Protein AF-A0A8T1H4W4-F1 (afdb_monomer)

Secondary structure (DSSP, 8-state):
-PPP-------------------------GGGPPPEEEEEE-SSTT--BTTBSEEEEEEEEEE-TTSS-EEEEEEE----TT---

pLDDT: mean 77.41, std 20.44, range [39.06, 98.0]

Solvent-accessible surface area (backbone atoms only — not comparable to full-atom values): 5959 Å² total; per-residue (Å²): 136,85,86,83,82,86,81,84,84,81,86,82,83,84,81,75,83,77,85,72,78,76,74,73,71,83,76,78,52,57,73,78,47,75,61,46,79,46,80,46,72,53,95,45,91,86,48,56,61,75,87,34,45,60,53,55,35,44,31,35,54,43,57,43,98,82,67,84,46,73,48,66,59,66,52,67,80,76,73,74,86,77,74,77,128

Mean predicted aligned error: 15.17 Å

Organism: NCBI:txid29920

Sequence (85 aa):
MRGVFISAITLFVLAQPTDATSSSPIQTSLNDAPSVKLHVTFKRKSMRLHGQTEFDIYATPIVSANGASVLYNSYATFHDDDAEL

Foldseek 3Di:
DDDDDDDDDDDDDDDDDPPPPPPPDPCPDLQPPAWDKDWAAAPDCPDDDLNDRIWIKTWRWDAPPVNPDIDTDIDTDDDNPPPPD

Structure (mmCIF, N/CA/C/O backbone):
data_AF-A0A8T1H4W4-F1
#
_entry.id   AF-A0A8T1H4W4-F1
#
loop_
_atom_site.group_PDB
_atom_site.id
_atom_site.type_symbol
_atom_site.label_atom_id
_atom_site.label_alt_id
_atom_site.label_comp_id
_atom_site.label_asym_id
_atom_site.label_entity_id
_atom_site.label_seq_id
_atom_site.pdbx_PDB_ins_code
_atom_site.Cartn_x
_atom_site.Cartn_y
_atom_site.Cartn_z
_atom_site.occupancy
_atom_site.B_iso_or_equiv
_atom_site.auth_seq_id
_atom_site.auth_comp_id
_atom_site.auth_asym_id
_atom_site.auth_atom_id
_atom_site.pdbx_PDB_model_num
ATOM 1 N N . MET A 1 1 ? 51.694 52.374 -56.009 1.00 39.25 1 MET A N 1
ATOM 2 C CA . MET A 1 1 ? 52.040 50.941 -55.888 1.00 39.25 1 MET A CA 1
ATOM 3 C C . MET A 1 1 ? 51.297 50.413 -54.664 1.00 39.25 1 MET A C 1
ATOM 5 O O . MET A 1 1 ? 51.491 50.959 -53.588 1.00 39.25 1 MET A O 1
ATOM 9 N N . ARG A 1 2 ? 50.318 49.517 -54.848 1.00 39.06 2 ARG A N 1
ATOM 10 C CA . ARG A 1 2 ? 49.386 49.046 -53.803 1.00 39.06 2 ARG A CA 1
ATOM 11 C C . ARG A 1 2 ? 50.033 47.879 -53.048 1.00 39.06 2 ARG A C 1
ATOM 13 O O . ARG A 1 2 ? 50.418 46.909 -53.691 1.00 39.06 2 ARG A O 1
ATOM 20 N N . GLY A 1 3 ? 50.175 47.988 -51.728 1.00 42.38 3 GLY A N 1
ATOM 21 C CA . GLY A 1 3 ? 50.669 46.900 -50.881 1.00 42.38 3 GLY A CA 1
ATOM 22 C C . GLY A 1 3 ? 49.590 45.836 -50.682 1.00 42.38 3 GLY A C 1
ATOM 23 O O . GLY A 1 3 ? 48.452 46.168 -50.358 1.00 42.38 3 GLY A O 1
ATOM 24 N N . VAL A 1 4 ? 49.941 44.570 -50.901 1.00 47.28 4 VAL A N 1
ATOM 25 C CA . VAL A 1 4 ? 49.092 43.411 -50.603 1.00 47.28 4 VAL A CA 1
ATOM 26 C C . VAL A 1 4 ? 49.562 42.844 -49.267 1.00 47.28 4 VAL A C 1
ATOM 28 O O . VAL A 1 4 ? 50.710 42.425 -49.152 1.00 47.28 4 VAL A O 1
ATOM 31 N N . PHE A 1 5 ? 48.690 42.840 -48.261 1.00 45.25 5 PHE A N 1
ATOM 32 C CA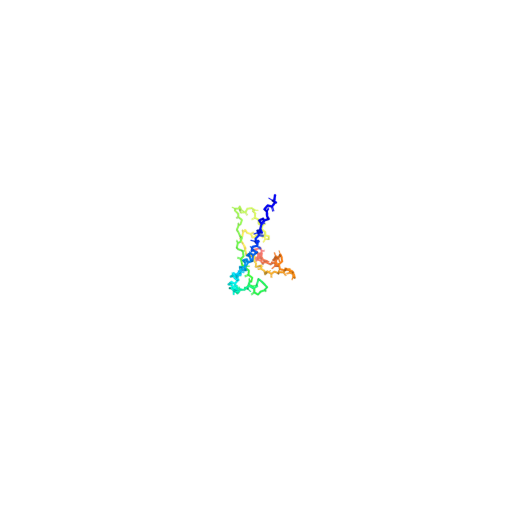 . PHE A 1 5 ? 48.930 42.147 -46.996 1.00 45.25 5 PHE A CA 1
ATOM 33 C C . PHE A 1 5 ? 48.203 40.804 -47.050 1.00 45.25 5 PHE A C 1
ATOM 35 O O . PHE A 1 5 ? 46.976 40.756 -47.096 1.00 45.25 5 PHE A O 1
ATOM 42 N N . ILE A 1 6 ? 48.963 39.712 -47.093 1.00 51.50 6 ILE A N 1
ATOM 43 C CA . ILE A 1 6 ? 48.420 38.353 -47.052 1.00 51.50 6 ILE A CA 1
ATOM 44 C C . ILE A 1 6 ? 48.215 38.006 -45.576 1.00 51.50 6 ILE A C 1
ATOM 46 O O . ILE A 1 6 ? 49.180 37.802 -44.845 1.00 51.50 6 ILE A O 1
ATOM 50 N N . SER A 1 7 ? 46.959 37.979 -45.134 1.00 46.56 7 SER A N 1
ATOM 51 C CA . SER A 1 7 ? 46.591 37.486 -43.806 1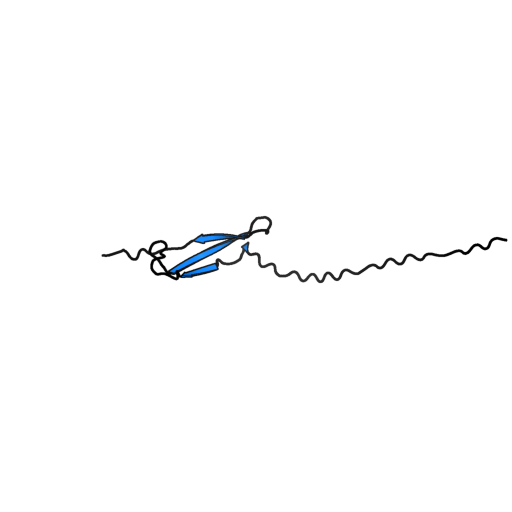.00 46.56 7 SER A CA 1
ATOM 52 C C . SER A 1 7 ? 46.273 35.996 -43.906 1.00 46.56 7 SER A C 1
ATOM 54 O O . SER A 1 7 ? 45.339 35.606 -44.606 1.00 46.56 7 SER A O 1
ATOM 56 N N . ALA A 1 8 ? 47.068 35.159 -43.242 1.00 56.50 8 ALA A N 1
ATOM 57 C CA . ALA A 1 8 ? 46.792 33.736 -43.101 1.00 56.50 8 ALA A CA 1
ATOM 58 C C . ALA A 1 8 ? 45.895 33.523 -41.873 1.00 56.50 8 ALA A C 1
ATOM 60 O O . ALA A 1 8 ? 46.311 33.787 -40.747 1.00 56.50 8 ALA A O 1
ATOM 61 N N . ILE A 1 9 ? 44.665 33.053 -42.085 1.00 55.06 9 ILE A N 1
ATOM 62 C CA . ILE A 1 9 ? 43.764 32.640 -41.004 1.00 55.06 9 ILE A CA 1
ATOM 63 C C . ILE A 1 9 ? 44.031 31.161 -40.724 1.00 55.06 9 ILE A C 1
ATOM 65 O O . ILE A 1 9 ? 43.713 30.302 -41.545 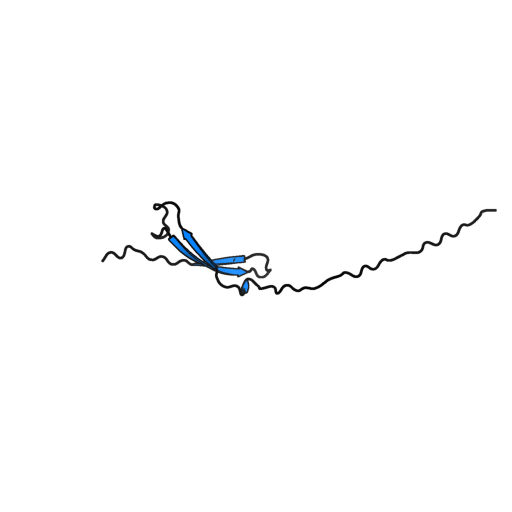1.00 55.06 9 ILE A O 1
ATOM 69 N N . THR A 1 10 ? 44.615 30.850 -39.571 1.00 54.84 10 THR A N 1
ATOM 70 C CA . THR A 1 10 ? 44.708 29.480 -39.062 1.00 54.84 10 THR A CA 1
ATOM 71 C C . THR A 1 10 ? 43.408 29.120 -38.341 1.00 54.84 10 THR A C 1
ATOM 73 O O . THR A 1 10 ? 43.056 29.729 -37.333 1.00 54.84 10 THR A O 1
ATOM 76 N N . LEU A 1 11 ? 42.671 28.126 -38.850 1.00 51.47 11 LEU A N 1
ATOM 77 C CA . LEU A 1 11 ? 41.565 27.520 -38.105 1.00 51.47 11 LEU A CA 1
ATOM 78 C C . LEU A 1 11 ? 42.131 26.590 -37.029 1.00 51.47 11 LEU A C 1
ATOM 80 O O . LEU A 1 11 ? 42.822 25.622 -37.341 1.00 51.47 11 LEU A O 1
ATOM 84 N N . PHE A 1 12 ? 41.791 26.858 -35.771 1.00 49.47 12 PHE A N 1
ATOM 85 C CA . PHE A 1 12 ? 42.054 25.960 -34.652 1.00 49.47 12 PHE A CA 1
ATOM 86 C C . PHE A 1 12 ? 40.753 25.225 -34.309 1.00 49.47 12 PHE A C 1
ATOM 88 O O . PHE A 1 12 ? 39.811 25.829 -33.798 1.00 49.47 12 PHE A O 1
ATOM 95 N N . VAL A 1 13 ? 40.671 23.931 -34.626 1.00 58.06 13 VAL A N 1
ATOM 96 C CA . VAL A 1 13 ? 39.562 23.070 -34.185 1.00 58.06 13 VAL A CA 1
ATOM 97 C C . VAL A 1 13 ? 39.951 22.472 -32.839 1.00 58.06 13 VAL A C 1
ATOM 99 O O . VAL A 1 13 ? 40.868 21.659 -32.758 1.00 58.06 13 VAL A O 1
ATOM 102 N N . LEU A 1 14 ? 39.262 22.886 -31.776 1.00 52.22 14 LEU A N 1
ATOM 103 C CA . LEU A 1 14 ? 39.440 22.321 -30.442 1.00 52.22 14 LEU A CA 1
ATOM 104 C C . LEU A 1 14 ? 38.526 21.094 -30.303 1.00 52.22 14 LEU A C 1
ATOM 106 O O . LEU A 1 14 ? 37.327 21.228 -30.061 1.00 52.22 14 LEU A O 1
ATOM 110 N N . ALA A 1 15 ? 39.078 19.896 -30.500 1.00 59.44 15 ALA A N 1
ATOM 111 C CA . ALA A 1 15 ? 38.379 18.658 -30.174 1.00 59.44 15 ALA A CA 1
ATOM 112 C C . ALA A 1 15 ? 38.379 18.483 -28.649 1.00 59.44 15 ALA A C 1
ATOM 114 O O . ALA A 1 15 ? 39.432 18.296 -28.042 1.00 59.44 15 ALA A O 1
ATOM 115 N N . GLN A 1 16 ? 37.204 18.581 -28.030 1.00 61.38 16 GLN A N 1
ATOM 116 C CA . GLN A 1 16 ? 37.030 18.265 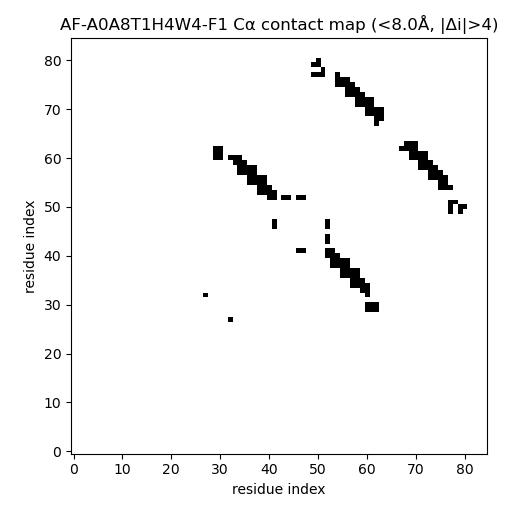-26.615 1.00 61.38 16 GLN A CA 1
ATOM 117 C C . GLN A 1 16 ? 36.917 16.737 -26.487 1.00 61.38 16 GLN A C 1
ATOM 119 O O . GLN A 1 16 ? 35.993 16.171 -27.077 1.00 61.38 16 GLN A O 1
ATOM 124 N N . PRO A 1 17 ? 37.809 16.039 -25.759 1.00 59.41 17 PRO A N 1
ATOM 125 C CA . PRO A 1 17 ? 37.503 14.690 -25.314 1.00 59.41 17 PRO A CA 1
ATOM 126 C C . PRO A 1 17 ? 36.351 14.800 -24.313 1.00 59.41 17 PRO A C 1
ATOM 128 O O . PRO A 1 17 ? 36.484 15.394 -23.246 1.00 59.41 17 PRO A O 1
ATOM 131 N N . THR A 1 18 ? 35.181 14.295 -24.691 1.00 55.28 18 THR A N 1
ATOM 132 C CA . THR A 1 18 ? 34.066 14.132 -23.763 1.00 55.28 18 THR A CA 1
ATOM 133 C C . THR A 1 18 ? 34.471 13.087 -22.733 1.00 55.28 18 THR A C 1
ATOM 135 O O . THR A 1 18 ? 34.495 11.895 -23.047 1.00 55.28 18 THR A O 1
ATOM 138 N N . ASP A 1 19 ? 34.782 13.525 -21.515 1.00 52.72 19 ASP A N 1
ATOM 139 C CA . ASP A 1 19 ? 34.864 12.652 -20.347 1.00 52.72 19 ASP A CA 1
ATOM 140 C C . ASP A 1 19 ? 33.465 12.095 -20.051 1.00 52.72 19 ASP A C 1
ATOM 142 O O . ASP A 1 19 ? 32.718 12.600 -19.215 1.00 52.72 19 ASP A O 1
ATOM 146 N N . ALA A 1 20 ? 33.079 11.041 -20.766 1.00 55.44 20 ALA A N 1
ATOM 147 C CA . ALA A 1 20 ? 31.956 10.203 -20.387 1.00 55.44 20 ALA A CA 1
ATOM 148 C C . ALA A 1 20 ? 32.490 9.070 -19.507 1.00 55.44 20 ALA A C 1
ATOM 150 O O . ALA A 1 20 ? 32.618 7.922 -19.941 1.00 55.44 20 ALA A O 1
ATOM 151 N N . THR A 1 21 ? 32.803 9.400 -18.251 1.00 47.81 21 THR A N 1
ATOM 152 C CA . THR A 1 21 ? 32.881 8.402 -17.180 1.00 47.81 21 THR A CA 1
ATOM 153 C C . THR A 1 21 ? 31.526 7.710 -17.124 1.00 47.81 21 THR A C 1
ATOM 155 O O . THR A 1 21 ? 30.566 8.211 -16.545 1.00 47.81 21 THR A O 1
ATOM 158 N N . SER A 1 22 ? 31.440 6.564 -17.790 1.00 55.88 22 SER A N 1
ATOM 159 C CA . SER A 1 22 ? 30.270 5.700 -17.783 1.00 55.88 22 SER A CA 1
ATOM 160 C C . SER A 1 22 ? 30.281 4.907 -16.481 1.00 55.88 22 SER A C 1
ATOM 162 O O . SER A 1 22 ? 30.517 3.701 -16.477 1.00 55.88 22 SER A O 1
ATOM 164 N N . SER A 1 23 ? 30.056 5.573 -15.348 1.00 53.41 23 SER A N 1
ATOM 165 C CA . SER A 1 23 ? 29.526 4.869 -14.189 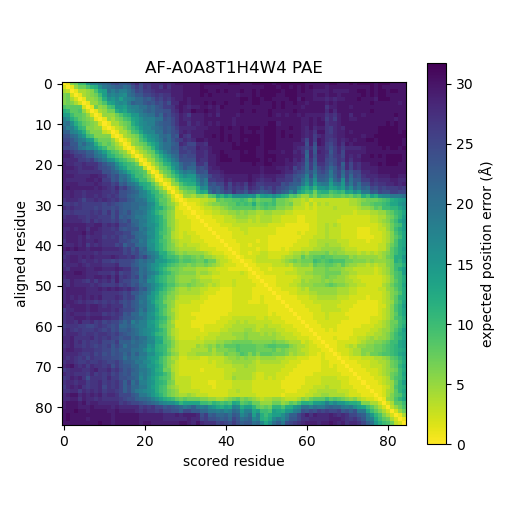1.00 53.41 23 SER A CA 1
ATOM 166 C C . SER A 1 23 ? 28.101 4.483 -14.564 1.00 53.41 23 SER A C 1
ATOM 168 O O . SER A 1 23 ? 27.191 5.295 -14.472 1.00 53.41 23 SER A O 1
ATOM 170 N N . SER A 1 24 ? 27.898 3.261 -15.064 1.00 54.84 24 SER A N 1
ATOM 171 C CA . SER A 1 24 ? 26.550 2.697 -15.086 1.00 54.84 24 SER A CA 1
ATOM 172 C C . SER A 1 24 ? 26.129 2.567 -13.624 1.00 54.84 24 SER A C 1
ATOM 174 O O . SER A 1 24 ? 26.700 1.720 -12.928 1.00 54.84 24 SER A O 1
ATOM 176 N N . PRO A 1 25 ? 25.195 3.388 -13.102 1.00 56.06 25 PRO A N 1
ATOM 177 C CA . PRO A 1 25 ? 24.548 3.003 -11.867 1.00 56.06 25 PRO A CA 1
ATOM 178 C C . PRO A 1 25 ? 23.922 1.639 -12.147 1.00 56.06 25 PRO A C 1
ATOM 180 O O . PRO A 1 25 ? 23.310 1.444 -13.199 1.00 56.06 25 PRO A O 1
ATOM 183 N N . ILE A 1 26 ? 24.105 0.684 -11.238 1.00 51.00 26 ILE A N 1
ATOM 184 C CA . ILE A 1 26 ? 23.251 -0.499 -11.198 1.00 51.00 26 ILE A CA 1
ATOM 185 C C . ILE A 1 26 ? 21.829 0.063 -11.133 1.00 51.00 26 ILE A C 1
ATOM 187 O O . ILE A 1 26 ? 21.413 0.584 -10.101 1.00 51.00 26 ILE A O 1
ATOM 191 N N . GLN A 1 27 ? 21.129 0.084 -12.268 1.00 55.34 27 GLN A N 1
ATOM 192 C CA . GLN A 1 27 ? 19.725 0.447 -12.318 1.00 55.34 27 GLN A CA 1
ATOM 193 C C . GLN A 1 27 ? 18.996 -0.728 -11.684 1.00 55.34 27 GLN A C 1
ATOM 195 O O . GLN A 1 27 ? 18.616 -1.677 -12.364 1.00 55.34 27 GLN A O 1
ATOM 200 N N . THR A 1 28 ? 18.864 -0.706 -10.360 1.00 60.78 28 THR A N 1
ATOM 201 C CA . THR A 1 28 ? 17.938 -1.584 -9.657 1.00 60.78 28 THR A CA 1
ATOM 202 C C . THR A 1 28 ? 16.553 -1.206 -10.154 1.00 60.78 28 THR A C 1
ATOM 204 O O . THR A 1 28 ? 15.990 -0.177 -9.778 1.00 60.78 28 THR A O 1
ATOM 207 N N . SER A 1 29 ? 16.059 -1.982 -11.111 1.00 76.75 29 SER A N 1
ATOM 208 C CA . SER A 1 29 ? 14.758 -1.762 -11.713 1.00 76.75 29 SER A CA 1
ATOM 209 C C . SER A 1 29 ? 13.692 -1.923 -10.640 1.00 76.75 29 SER A C 1
ATOM 211 O O . SER A 1 29 ? 13.679 -2.919 -9.919 1.00 76.75 29 SER A O 1
ATOM 213 N N . LEU A 1 30 ? 12.764 -0.969 -10.551 1.00 85.44 30 LEU A N 1
ATOM 214 C CA . LEU A 1 30 ? 11.607 -1.112 -9.666 1.00 85.44 30 LEU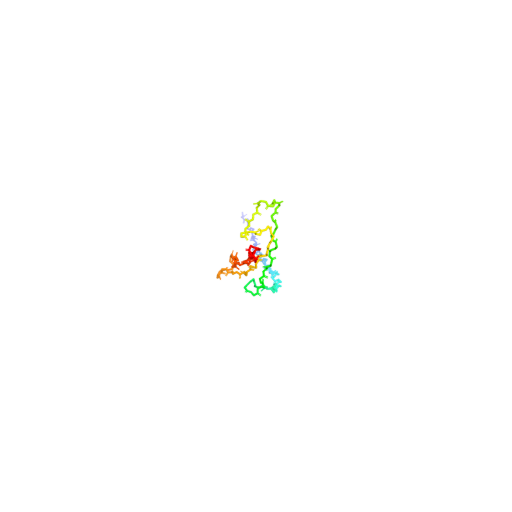 A CA 1
ATOM 215 C C . LEU A 1 30 ? 10.706 -2.290 -10.068 1.00 85.44 30 LEU A C 1
ATOM 217 O O . LEU A 1 30 ? 9.872 -2.689 -9.265 1.00 85.44 30 LEU A O 1
ATOM 221 N N . ASN A 1 31 ? 10.890 -2.866 -11.264 1.00 85.25 31 ASN A N 1
ATOM 222 C CA . ASN A 1 31 ? 10.206 -4.097 -11.666 1.00 85.25 31 ASN A CA 1
ATOM 223 C C . ASN A 1 31 ? 10.536 -5.284 -10.753 1.00 85.25 31 ASN A C 1
ATOM 225 O O . ASN A 1 31 ? 9.675 -6.129 -10.540 1.00 85.25 31 ASN A O 1
ATOM 229 N N . ASP A 1 32 ? 11.749 -5.322 -10.198 1.00 88.25 32 ASP A N 1
ATOM 230 C CA . ASP A 1 32 ? 12.212 -6.411 -9.332 1.00 88.25 32 ASP A CA 1
ATOM 231 C C . ASP A 1 32 ? 12.200 -6.010 -7.847 1.00 88.25 32 ASP A C 1
ATOM 233 O O . ASP A 1 32 ? 12.698 -6.737 -6.984 1.00 88.25 32 ASP A O 1
ATOM 237 N N . ALA A 1 33 ? 11.661 -4.828 -7.529 1.00 91.25 33 ALA A N 1
ATOM 238 C CA . ALA A 1 33 ? 11.599 -4.344 -6.161 1.00 91.25 33 ALA A CA 1
ATOM 239 C C . ALA A 1 33 ? 10.517 -5.094 -5.361 1.00 91.25 33 ALA A C 1
ATOM 241 O O . ALA A 1 33 ? 9.431 -5.371 -5.879 1.00 91.25 33 ALA A O 1
ATOM 242 N N . PRO A 1 34 ? 10.776 -5.397 -4.077 1.00 94.12 34 PRO A N 1
ATOM 243 C CA . PRO A 1 34 ? 9.776 -6.016 -3.221 1.00 94.12 34 PRO A CA 1
ATOM 244 C C . PRO A 1 34 ? 8.605 -5.062 -2.965 1.00 94.12 34 PRO A C 1
ATOM 246 O O . PRO A 1 34 ? 8.739 -3.837 -3.038 1.00 94.12 34 PRO A O 1
ATOM 249 N N . SER A 1 35 ? 7.457 -5.629 -2.596 1.00 95.62 35 SER A N 1
ATOM 250 C CA . SER A 1 35 ? 6.307 -4.846 -2.151 1.00 95.62 35 SER A CA 1
ATOM 251 C C . SER A 1 35 ? 6.656 -4.000 -0.925 1.00 95.62 35 SER A C 1
ATOM 253 O O . SER A 1 35 ? 7.371 -4.444 -0.023 1.00 95.62 35 SER A O 1
ATOM 255 N N . VAL A 1 36 ? 6.090 -2.798 -0.854 1.00 95.94 36 VAL A N 1
ATOM 256 C CA . VAL A 1 36 ? 6.191 -1.938 0.328 1.00 95.94 36 VAL A CA 1
ATOM 257 C C . VAL A 1 36 ? 5.019 -2.185 1.272 1.00 95.94 36 VAL A C 1
ATOM 259 O O . VAL A 1 36 ? 3.912 -2.504 0.835 1.00 95.94 36 VAL A O 1
ATOM 262 N N . LYS A 1 37 ? 5.268 -2.015 2.572 1.00 97.50 37 LYS A N 1
ATOM 263 C CA . LYS A 1 37 ? 4.250 -2.067 3.621 1.00 97.50 37 LYS A CA 1
ATOM 264 C C . LYS A 1 37 ? 3.968 -0.652 4.118 1.00 97.50 37 LYS A C 1
ATOM 266 O O . LYS A 1 37 ? 4.862 0.009 4.643 1.00 97.50 37 LYS A O 1
ATOM 271 N N . LEU A 1 38 ? 2.732 -0.201 3.957 1.00 97.50 38 LEU A N 1
ATOM 272 C CA . LEU A 1 38 ? 2.252 1.087 4.441 1.00 97.50 38 LEU A CA 1
ATOM 273 C C . LEU A 1 38 ? 1.389 0.843 5.673 1.00 97.50 38 LEU A C 1
ATOM 275 O O . LEU A 1 38 ? 0.306 0.272 5.567 1.00 97.50 38 LEU A O 1
ATOM 279 N N . HIS A 1 39 ? 1.872 1.284 6.827 1.00 97.88 39 HIS A N 1
ATOM 280 C CA . HIS A 1 39 ? 1.103 1.248 8.060 1.00 97.88 39 HIS A CA 1
ATOM 281 C C . HIS A 1 39 ? 0.230 2.501 8.158 1.00 97.88 39 HIS A C 1
ATOM 283 O O . HIS A 1 39 ? 0.741 3.625 8.111 1.00 97.88 39 HIS A O 1
ATOM 289 N N . VAL A 1 40 ? -1.083 2.318 8.253 1.00 96.81 40 VAL A N 1
ATOM 290 C CA . VAL A 1 40 ? -2.065 3.403 8.264 1.00 96.81 40 VAL A CA 1
ATOM 291 C C . VAL A 1 40 ? -2.710 3.476 9.634 1.00 96.81 40 VAL A C 1
ATOM 293 O O . VAL A 1 40 ? -3.231 2.484 10.127 1.00 96.81 40 VAL A O 1
ATOM 296 N N . THR A 1 41 ? -2.750 4.678 10.207 1.00 97.06 41 THR A N 1
ATOM 297 C CA . THR A 1 41 ? -3.462 4.955 11.458 1.00 97.06 41 THR A CA 1
ATOM 298 C C . THR A 1 41 ? -4.325 6.197 11.285 1.00 97.06 41 THR A C 1
ATOM 300 O O . THR A 1 41 ? -3.835 7.277 10.935 1.00 97.06 41 THR A O 1
ATOM 303 N N . PHE A 1 42 ? -5.622 6.082 11.553 1.00 96.06 42 PHE A N 1
ATOM 304 C CA . PHE A 1 42 ? -6.511 7.235 11.555 1.00 96.06 42 PHE A CA 1
ATOM 305 C C . PHE A 1 42 ? -6.437 7.999 12.878 1.00 96.06 42 PHE A C 1
ATOM 307 O O . PHE A 1 42 ? -6.493 7.433 13.964 1.00 96.06 42 PHE A O 1
ATOM 314 N N . LYS A 1 43 ? -6.375 9.335 12.797 1.00 95.50 43 LYS A N 1
ATOM 315 C CA . LYS A 1 43 ? -6.265 10.201 13.986 1.00 95.50 43 LYS A CA 1
ATOM 316 C C . LYS A 1 43 ? -7.493 10.172 14.900 1.00 95.50 43 LYS A C 1
ATOM 318 O O . LYS A 1 43 ? -7.379 10.485 16.080 1.00 95.50 43 LYS A O 1
ATOM 323 N N . ARG A 1 44 ? -8.682 9.901 14.359 1.00 94.81 44 ARG A N 1
ATOM 324 C CA . ARG A 1 44 ? -9.949 9.936 15.104 1.00 94.81 44 ARG A CA 1
ATOM 325 C C . ARG A 1 44 ? -10.553 8.541 15.124 1.00 94.81 44 ARG A C 1
ATOM 327 O O . ARG A 1 44 ? -10.702 7.949 14.065 1.00 94.81 44 ARG A O 1
ATOM 334 N N . LYS A 1 45 ? -11.004 8.080 16.295 1.00 86.00 45 LYS A N 1
ATOM 335 C CA . LYS A 1 45 ? -11.652 6.763 16.464 1.00 86.00 45 LYS A CA 1
ATOM 336 C C . LYS A 1 45 ? -12.906 6.568 15.601 1.00 86.00 45 LYS A C 1
ATOM 338 O O . LYS A 1 45 ? -13.272 5.442 15.300 1.00 86.00 45 LYS A O 1
ATOM 343 N N . SER A 1 46 ? -13.572 7.658 15.212 1.00 92.44 46 SER A N 1
ATOM 344 C CA . SER A 1 46 ? -14.743 7.610 14.330 1.00 92.44 46 SER A CA 1
ATOM 345 C C . SER A 1 46 ? -14.399 7.371 12.858 1.00 92.44 46 SER A C 1
ATOM 347 O O . SER A 1 46 ? -15.283 7.008 12.089 1.00 92.44 46 SER A O 1
ATOM 349 N N . MET A 1 47 ? -13.146 7.579 12.443 1.00 94.88 47 MET A N 1
ATOM 350 C CA . MET A 1 47 ? -12.694 7.241 11.096 1.00 94.88 47 MET A CA 1
ATOM 351 C C . MET A 1 47 ? -12.333 5.764 11.083 1.00 94.88 47 MET A C 1
ATOM 353 O O . MET A 1 47 ? -11.365 5.370 11.724 1.00 94.88 47 MET A O 1
ATOM 357 N N . ARG A 1 48 ? -13.123 4.958 10.380 1.00 92.38 48 ARG A N 1
ATOM 358 C CA . ARG A 1 48 ? -12.922 3.514 10.269 1.00 92.38 48 ARG A CA 1
ATOM 359 C C . ARG A 1 48 ? -13.004 3.122 8.802 1.00 92.38 48 ARG A C 1
ATOM 361 O O . ARG A 1 48 ? -13.864 3.625 8.082 1.00 92.38 48 ARG A O 1
ATOM 368 N N . LEU A 1 49 ? -12.128 2.223 8.377 1.00 92.75 49 LEU A N 1
ATOM 369 C CA . LEU A 1 49 ? -12.220 1.533 7.096 1.00 92.75 49 LEU A CA 1
ATOM 370 C C . LEU A 1 49 ? -12.441 0.057 7.418 1.00 92.75 49 LEU A C 1
ATOM 372 O O . LEU A 1 49 ? -11.611 -0.526 8.104 1.00 92.75 49 LEU A O 1
ATOM 376 N N . HIS A 1 50 ? -13.579 -0.507 7.001 1.00 92.38 50 HIS A N 1
ATOM 377 C CA . HIS A 1 50 ? -13.977 -1.877 7.372 1.00 92.38 50 HIS A CA 1
ATOM 378 C C . HIS A 1 50 ? -13.847 -2.149 8.881 1.00 92.38 50 HIS A C 1
ATOM 380 O O . HIS A 1 50 ? -13.186 -3.082 9.310 1.00 92.38 50 HIS A O 1
ATOM 386 N N . GLY A 1 51 ? -14.385 -1.249 9.709 1.00 90.62 51 GLY A N 1
ATOM 387 C CA . GLY A 1 51 ? -14.315 -1.391 11.166 1.00 90.62 51 GLY A CA 1
ATOM 388 C C . GLY A 1 51 ? -12.943 -1.091 11.792 1.00 90.62 51 GLY A C 1
ATOM 389 O O . GLY A 1 51 ? -12.875 -0.893 13.003 1.00 90.62 51 GLY A O 1
ATOM 390 N N . GLN A 1 52 ? -11.878 -0.929 11.011 1.00 92.19 52 GLN A N 1
ATOM 391 C CA . GLN A 1 52 ? -10.524 -0.756 11.535 1.00 92.19 52 GLN A CA 1
ATOM 392 C C . GLN A 1 52 ? -10.063 0.708 11.503 1.00 92.19 52 GLN A C 1
ATOM 394 O O . GLN A 1 52 ? -10.325 1.450 10.550 1.00 92.19 52 GLN A O 1
ATOM 399 N N . THR A 1 53 ? -9.377 1.143 12.565 1.00 94.81 53 THR A N 1
ATOM 400 C CA . THR A 1 53 ? -8.717 2.465 12.646 1.00 94.81 53 THR A CA 1
ATOM 401 C C . THR A 1 53 ? -7.230 2.403 12.309 1.00 94.81 53 THR A C 1
ATOM 403 O O . THR A 1 53 ? -6.612 3.440 12.064 1.00 94.81 53 THR A O 1
ATOM 406 N N . GLU A 1 54 ? -6.665 1.200 12.330 1.00 95.19 54 GLU A N 1
ATOM 407 C CA . GLU A 1 54 ? -5.258 0.906 12.097 1.00 95.19 54 GLU A CA 1
ATOM 408 C C . GLU A 1 54 ? -5.158 -0.373 11.268 1.00 95.19 54 GLU A C 1
ATOM 410 O O . GLU A 1 54 ? -5.829 -1.357 11.572 1.00 95.19 54 GLU A O 1
ATOM 415 N N . PHE A 1 55 ? -4.395 -0.340 10.181 1.00 96.19 55 PHE A N 1
ATOM 416 C CA . PHE A 1 55 ? -4.241 -1.477 9.276 1.00 96.19 55 PHE A CA 1
ATOM 417 C C . PHE A 1 55 ? -3.018 -1.290 8.380 1.00 96.19 55 PHE A C 1
ATOM 419 O O . PHE A 1 55 ? -2.467 -0.194 8.253 1.00 96.19 55 PHE A O 1
ATOM 426 N N . ASP A 1 56 ? -2.617 -2.372 7.724 1.00 97.62 56 ASP A N 1
ATOM 427 C CA . ASP A 1 56 ? -1.496 -2.379 6.798 1.00 97.62 56 ASP A CA 1
ATOM 428 C C . ASP A 1 56 ? -1.974 -2.525 5.350 1.00 97.62 56 ASP A C 1
ATOM 430 O O . ASP A 1 56 ? -2.872 -3.313 5.049 1.00 97.62 56 ASP A O 1
ATOM 434 N N . ILE A 1 57 ? -1.337 -1.786 4.443 1.00 97.94 57 ILE A N 1
ATOM 435 C CA . ILE A 1 57 ? -1.488 -1.940 2.994 1.00 97.94 57 ILE A CA 1
ATOM 436 C C . ILE A 1 57 ? -0.179 -2.490 2.437 1.00 97.94 57 ILE A C 1
ATOM 438 O O . ILE A 1 57 ? 0.894 -1.937 2.688 1.00 97.94 57 ILE A O 1
ATOM 442 N N . TYR A 1 58 ? -0.270 -3.546 1.637 1.00 98.00 58 TYR A N 1
ATOM 443 C CA . TYR A 1 58 ? 0.853 -4.102 0.891 1.00 98.00 58 TYR A CA 1
ATOM 444 C C . TYR A 1 58 ? 0.740 -3.678 -0.565 1.00 98.00 58 TYR A C 1
ATOM 446 O O . TYR A 1 58 ? -0.303 -3.883 -1.182 1.00 98.00 58 TYR A O 1
ATOM 454 N N . ALA A 1 59 ? 1.798 -3.078 -1.106 1.00 97.69 59 ALA A N 1
ATOM 455 C CA . ALA A 1 59 ? 1.771 -2.431 -2.412 1.00 97.69 59 ALA A CA 1
ATOM 456 C C . ALA A 1 59 ? 2.949 -2.887 -3.282 1.00 97.69 59 ALA A C 1
ATOM 458 O O . ALA A 1 59 ? 4.108 -2.618 -2.963 1.00 97.69 59 ALA A O 1
ATOM 459 N N . THR A 1 60 ? 2.651 -3.568 -4.387 1.00 96.81 60 THR A N 1
ATOM 460 C CA . THR A 1 60 ? 3.642 -4.056 -5.358 1.00 96.81 60 THR A CA 1
ATOM 461 C C . THR A 1 60 ? 3.796 -3.050 -6.500 1.00 96.81 60 THR A C 1
ATOM 463 O O . THR A 1 60 ? 2.783 -2.682 -7.105 1.00 96.81 60 THR A O 1
ATOM 466 N N . PRO A 1 61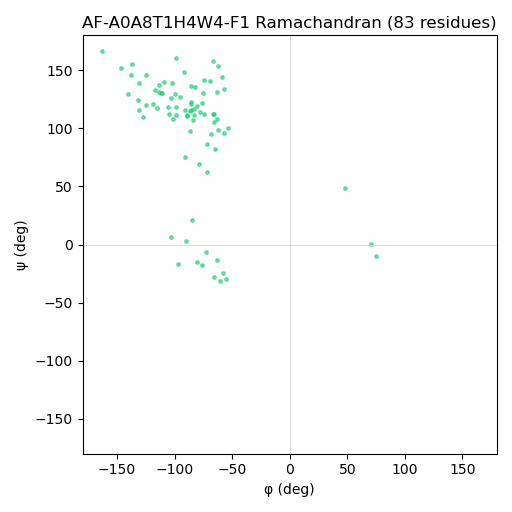 ? 5.022 -2.599 -6.820 1.00 95.75 61 PRO A N 1
ATOM 467 C CA . PRO A 1 61 ? 5.243 -1.670 -7.920 1.00 95.75 61 PRO A CA 1
ATOM 468 C C . PRO A 1 61 ? 4.987 -2.337 -9.279 1.00 95.75 61 PRO A C 1
ATOM 470 O O . PRO A 1 61 ? 5.349 -3.485 -9.512 1.00 95.75 61 PRO A O 1
ATOM 473 N N . ILE A 1 62 ? 4.378 -1.587 -10.194 1.00 94.75 62 ILE A N 1
ATOM 474 C CA . ILE A 1 62 ? 4.197 -1.933 -11.603 1.00 94.75 62 ILE A CA 1
ATOM 475 C C . ILE A 1 62 ? 4.734 -0.759 -12.415 1.00 94.75 62 ILE A C 1
ATOM 477 O O . ILE A 1 62 ? 4.145 0.325 -12.423 1.00 94.75 62 ILE A O 1
ATOM 481 N N . VAL A 1 63 ? 5.865 -0.961 -13.088 1.00 93.62 63 VAL A N 1
ATOM 482 C CA . VAL A 1 63 ? 6.488 0.071 -13.920 1.00 93.62 63 VAL A CA 1
ATOM 483 C C . VAL A 1 63 ? 5.869 0.036 -15.318 1.00 93.62 63 VAL A C 1
ATOM 485 O O . VAL A 1 63 ? 5.661 -1.033 -15.892 1.00 93.62 63 VAL A O 1
ATOM 488 N N . SER A 1 64 ? 5.565 1.201 -15.892 1.00 93.25 64 SER A N 1
ATOM 489 C CA . SER A 1 64 ? 5.116 1.280 -17.284 1.00 93.25 64 SER A CA 1
ATOM 490 C C . SER A 1 64 ? 6.194 0.772 -18.243 1.00 93.25 64 SER A C 1
ATOM 492 O O . SER A 1 64 ? 7.388 0.882 -17.974 1.00 93.25 64 SER A O 1
ATOM 494 N N . ALA A 1 65 ? 5.785 0.281 -19.417 1.00 90.12 65 ALA A N 1
ATOM 495 C CA . ALA A 1 65 ? 6.712 -0.271 -20.412 1.00 90.12 65 ALA A CA 1
ATOM 496 C C . ALA A 1 65 ? 7.835 0.704 -20.825 1.00 90.12 65 ALA A C 1
ATOM 498 O O . ALA A 1 65 ? 8.934 0.278 -21.160 1.00 90.12 65 ALA A O 1
ATOM 499 N N . ASN A 1 66 ? 7.566 2.013 -20.787 1.00 89.00 66 ASN A N 1
ATOM 500 C CA . ASN A 1 66 ? 8.535 3.069 -21.094 1.00 89.00 66 ASN A CA 1
ATOM 501 C C . ASN A 1 66 ? 9.333 3.572 -19.873 1.00 89.00 66 ASN A C 1
ATOM 503 O O . ASN A 1 66 ? 10.072 4.544 -20.002 1.00 89.00 66 ASN A O 1
ATOM 507 N N . GLY A 1 67 ? 9.143 2.988 -18.687 1.00 87.56 67 GLY A N 1
ATOM 508 C CA . GLY A 1 67 ? 9.827 3.384 -17.452 1.00 87.56 67 GLY A CA 1
ATOM 509 C C . GLY A 1 67 ? 9.407 4.738 -16.865 1.00 87.56 67 GLY A C 1
ATOM 510 O O . GLY A 1 67 ? 9.944 5.143 -15.840 1.00 87.56 67 GLY A O 1
ATOM 511 N N . ALA A 1 68 ? 8.469 5.454 -17.492 1.00 89.94 68 ALA A N 1
ATOM 512 C CA . ALA A 1 68 ? 8.137 6.835 -17.132 1.00 89.94 68 ALA A CA 1
ATOM 513 C C . ALA A 1 68 ? 7.204 6.959 -15.917 1.00 89.94 68 ALA A C 1
ATOM 515 O O . ALA A 1 68 ? 7.041 8.051 -15.375 1.00 89.94 68 ALA A O 1
ATOM 516 N N . SER A 1 69 ? 6.558 5.868 -15.506 1.00 91.88 69 SER A N 1
ATOM 517 C CA . SER A 1 69 ? 5.617 5.872 -14.390 1.00 91.88 69 SER A CA 1
ATOM 518 C C . SER A 1 69 ? 5.653 4.562 -13.617 1.00 91.88 69 SER A C 1
ATOM 520 O O . SER A 1 69 ? 5.947 3.503 -14.172 1.00 91.88 69 SER A O 1
ATOM 522 N N . VAL A 1 70 ? 5.324 4.655 -12.332 1.00 93.75 70 VAL A N 1
ATOM 523 C CA . VAL A 1 70 ? 5.172 3.515 -11.432 1.00 93.75 70 VAL A CA 1
ATOM 524 C C . VAL A 1 70 ? 3.784 3.603 -10.821 1.00 93.75 70 VAL A C 1
ATOM 526 O O . VAL A 1 70 ? 3.452 4.592 -10.166 1.00 93.75 70 VAL A O 1
ATOM 529 N N . LEU A 1 71 ? 2.975 2.576 -11.048 1.00 95.31 71 LEU A N 1
ATOM 530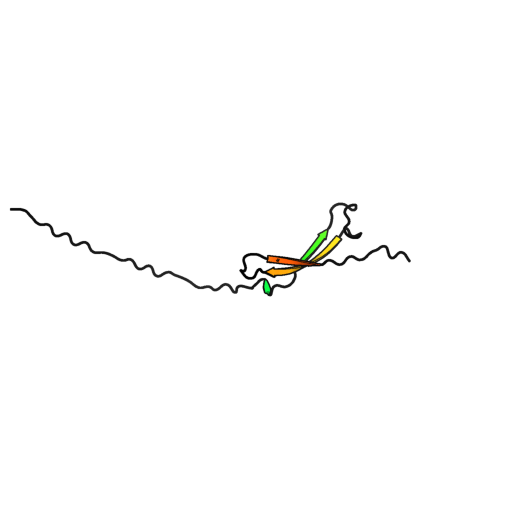 C CA . LEU A 1 71 ? 1.733 2.355 -10.319 1.00 95.31 71 LEU A CA 1
ATOM 531 C C . LEU A 1 71 ? 1.975 1.329 -9.218 1.00 95.31 71 LEU A C 1
ATOM 533 O O . LEU A 1 71 ? 2.935 0.567 -9.272 1.00 95.31 71 LEU A O 1
ATOM 537 N N . TYR A 1 72 ? 1.096 1.300 -8.227 1.00 95.88 72 TYR A N 1
ATOM 538 C CA . TYR A 1 72 ? 1.144 0.300 -7.172 1.00 95.88 72 TYR A CA 1
ATOM 539 C C . TYR A 1 72 ? -0.136 -0.520 -7.197 1.00 95.88 72 TYR A C 1
ATOM 541 O O . TYR A 1 72 ? -1.232 0.026 -7.071 1.00 95.88 72 TYR A O 1
ATOM 549 N N . ASN A 1 73 ? 0.017 -1.829 -7.373 1.00 96.25 73 ASN A N 1
ATOM 550 C CA . ASN A 1 73 ? -1.062 -2.774 -7.147 1.00 96.25 73 ASN A CA 1
ATOM 551 C C . ASN A 1 73 ? -1.073 -3.139 -5.665 1.00 96.25 73 ASN A C 1
ATOM 553 O O . ASN A 1 73 ? -0.099 -3.703 -5.160 1.00 96.25 73 ASN A O 1
ATOM 557 N N . SER A 1 74 ? -2.154 -2.788 -4.980 1.00 96.88 74 SER A N 1
ATOM 558 C CA . SER A 1 74 ? -2.203 -2.787 -3.523 1.00 96.88 74 SER A CA 1
ATOM 559 C C . SER A 1 74 ? -3.354 -3.627 -2.997 1.00 96.88 74 SER A C 1
ATOM 561 O O . SER A 1 74 ? -4.435 -3.643 -3.581 1.00 96.88 74 SER A O 1
ATOM 563 N N . TYR A 1 75 ? -3.139 -4.265 -1.852 1.00 96.94 75 TYR A N 1
ATOM 564 C CA . TYR A 1 75 ? -4.188 -4.942 -1.100 1.00 96.94 75 TYR A CA 1
ATOM 565 C C . TYR A 1 75 ? -4.051 -4.659 0.397 1.00 96.94 75 TYR A C 1
ATOM 567 O O . TYR A 1 75 ? -2.968 -4.353 0.901 1.00 96.94 75 TYR A O 1
ATOM 575 N N . ALA A 1 76 ? -5.172 -4.763 1.100 1.00 96.44 76 ALA A N 1
ATOM 576 C CA . ALA A 1 76 ? -5.252 -4.728 2.550 1.00 96.44 76 ALA A CA 1
ATOM 577 C C . ALA A 1 76 ? -6.245 -5.800 2.997 1.00 96.44 76 ALA A C 1
ATOM 579 O O . ALA A 1 76 ? -7.227 -6.065 2.301 1.00 96.44 76 ALA A O 1
ATOM 580 N N . THR A 1 77 ? -5.980 -6.398 4.151 1.00 95.12 77 THR A N 1
ATOM 581 C CA . THR A 1 77 ? -6.873 -7.374 4.775 1.00 95.12 77 THR A CA 1
ATOM 582 C C . THR A 1 77 ? -7.413 -6.770 6.055 1.00 95.12 77 THR A C 1
ATOM 584 O O . THR A 1 77 ? -6.648 -6.263 6.874 1.00 95.12 77 THR A O 1
ATOM 587 N N . PHE A 1 78 ? -8.727 -6.843 6.226 1.00 93.00 78 PHE A N 1
ATOM 588 C CA . PHE A 1 78 ? -9.420 -6.394 7.425 1.00 93.00 78 PHE A CA 1
ATOM 589 C C . PHE A 1 78 ? -10.016 -7.615 8.116 1.00 93.00 78 PHE A C 1
ATOM 591 O O . PHE A 1 78 ? -10.548 -8.502 7.447 1.00 93.00 78 PHE A O 1
ATOM 598 N N . HIS A 1 79 ? -9.897 -7.666 9.437 1.00 85.56 79 HIS A N 1
ATOM 599 C CA . HIS A 1 79 ? -10.599 -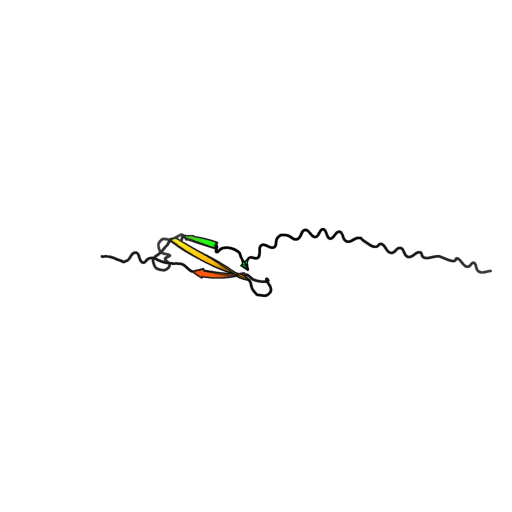8.644 10.255 1.00 85.56 79 HIS A CA 1
ATOM 600 C C . HIS A 1 79 ? -11.821 -7.943 10.840 1.00 85.56 79 HIS A C 1
ATOM 602 O O . HIS A 1 79 ? -11.692 -6.836 11.368 1.00 85.56 79 HIS A O 1
ATOM 608 N N . ASP A 1 80 ? -12.993 -8.554 10.704 1.00 76.12 80 ASP A N 1
ATOM 609 C CA . ASP A 1 80 ? -14.180 -8.077 11.400 1.00 76.12 80 ASP A CA 1
ATOM 610 C C . ASP A 1 80 ? -14.079 -8.546 12.853 1.00 76.12 80 ASP A C 1
ATOM 612 O O . ASP A 1 80 ? -14.114 -9.744 13.133 1.00 76.12 80 ASP A O 1
ATOM 616 N N . ASP A 1 81 ? -13.938 -7.597 13.776 1.00 67.06 81 ASP A N 1
ATOM 617 C CA . ASP A 1 81 ? -13.928 -7.883 15.217 1.00 67.06 81 ASP A CA 1
ATOM 618 C C . ASP A 1 81 ? -15.335 -8.257 15.737 1.00 67.06 81 ASP A C 1
ATOM 620 O O . ASP A 1 81 ? -15.483 -8.688 16.877 1.00 67.06 81 ASP A O 1
ATOM 624 N N . ASP A 1 82 ? -16.359 -8.146 14.881 1.00 58.84 82 ASP A N 1
ATOM 625 C CA . ASP A 1 82 ? -17.773 -8.397 15.181 1.00 58.84 82 ASP A CA 1
ATOM 626 C C . ASP A 1 82 ? -18.167 -9.886 15.054 1.00 58.84 82 ASP A C 1
ATOM 628 O O . ASP A 1 82 ? -19.348 -10.217 14.931 1.00 58.84 82 ASP A O 1
ATOM 632 N N . ALA A 1 83 ? -17.208 -10.815 15.126 1.00 54.50 83 ALA A N 1
ATOM 633 C CA . ALA A 1 83 ? -17.512 -12.208 15.454 1.00 54.50 83 ALA A CA 1
ATOM 634 C C . ALA A 1 83 ? -17.888 -12.314 16.947 1.00 54.50 83 ALA A C 1
ATOM 636 O O . ALA A 1 83 ? -17.193 -12.957 17.733 1.00 54.50 83 ALA A O 1
ATOM 637 N N . GLU A 1 84 ? -18.971 -11.646 17.355 1.00 50.12 84 GLU A N 1
ATOM 638 C CA . GLU A 1 84 ? -19.605 -11.906 18.643 1.00 50.12 84 GLU A CA 1
ATOM 639 C C . GLU A 1 84 ? -20.174 -13.334 18.611 1.00 50.12 84 GLU A C 1
ATOM 641 O O . GLU A 1 84 ? -21.072 -13.648 17.825 1.00 50.12 84 GLU A O 1
ATOM 646 N N . LEU A 1 85 ? -19.578 -14.207 19.430 1.00 40.75 85 LEU A N 1
ATOM 647 C CA . LEU A 1 85 ? -20.114 -15.515 19.817 1.00 40.75 85 LEU A CA 1
ATOM 648 C C . LEU A 1 85 ? -21.274 -15.354 20.803 1.00 40.75 85 LEU A C 1
ATOM 650 O O . LEU A 1 85 ? -21.116 -14.558 21.757 1.00 40.75 85 LEU A O 1
#

Radius of gyration: 32.47 Å; Cα contacts (8 Å, |Δi|>4): 85; chains: 1; bounding box: 72×66×76 Å

Nearest PDB structures (foldseek):
  6m9y-assembly1_C  TM=4.895E-01  e=2.283E-01  Branchiostoma floridae
  8uzt-assembly1_C  TM=2.177E-01  e=5.548E+00  Homo sapiens